Protein AF-A0AAI8ZQI6-F1 (afdb_monomer_lite)

pLDDT: mean 79.88, std 21.5, range [40.56, 98.25]

Foldseek 3Di:
DDPVVVVVVPPPPDPPPPPPPPPPPPPPPPLQFFKKWWWWKKDAPPDIDIDIDIDRGSDFVRVVVVVQVVRFDPDHRIDIDIPGIDTD

Organism: Yersinia frederiksenii (NCBI:txid29484)

Sequence (88 aa):
MNILTVIRKIIVPAICFLSVFATLPSHAAPLESQKFICSGAHGDATDSGLWDWTFTANSEADAANQAKAKYMLTTPGAWVNVFFCRPQ

Structure (mmCIF, N/CA/C/O backbone):
data_AF-A0AAI8ZQI6-F1
#
_entry.id   AF-A0AAI8ZQI6-F1
#
loop_
_atom_site.group_PDB
_atom_site.id
_atom_site.type_symbol
_atom_site.label_atom_id
_atom_site.label_alt_id
_atom_site.label_comp_id
_atom_site.label_asym_id
_atom_site.label_entity_id
_atom_site.label_seq_id
_atom_site.pdbx_PDB_ins_code
_atom_site.Cartn_x
_atom_site.Cartn_y
_atom_site.Cartn_z
_atom_site.occupancy
_atom_site.B_iso_or_equiv
_atom_site.auth_seq_id
_atom_site.auth_comp_id
_atom_site.auth_asym_id
_atom_site.auth_atom_id
_atom_site.pdbx_PDB_model_num
ATOM 1 N N . MET A 1 1 ? -73.011 18.354 48.954 1.00 45.47 1 MET A N 1
ATOM 2 C CA . MET A 1 1 ? -71.656 17.795 48.750 1.00 45.47 1 MET A CA 1
ATOM 3 C C . MET A 1 1 ? -71.100 18.432 47.478 1.00 45.47 1 MET A C 1
ATOM 5 O O . MET A 1 1 ? -71.696 18.249 46.427 1.00 45.47 1 MET A O 1
ATOM 9 N N . ASN A 1 2 ? -70.106 19.320 47.598 1.00 40.56 2 ASN A N 1
ATOM 10 C CA . ASN A 1 2 ? -69.744 20.295 46.556 1.00 40.56 2 ASN A CA 1
ATOM 11 C C . ASN A 1 2 ? -68.867 19.691 45.443 1.00 40.56 2 ASN A C 1
ATOM 13 O O . ASN A 1 2 ? -67.781 19.180 45.700 1.00 40.56 2 ASN A O 1
ATOM 17 N N . ILE A 1 3 ? -69.318 19.838 44.196 1.00 51.03 3 ILE A N 1
ATOM 18 C CA . ILE A 1 3 ? -68.677 19.341 42.961 1.00 51.03 3 ILE A CA 1
ATOM 19 C C . ILE A 1 3 ? -67.297 19.990 42.712 1.00 51.03 3 ILE A C 1
ATOM 21 O O . ILE A 1 3 ? -66.429 19.396 42.074 1.00 51.03 3 ILE A O 1
ATOM 25 N N . LEU A 1 4 ? -67.038 21.168 43.295 1.00 47.69 4 LEU A N 1
ATOM 26 C CA . LEU A 1 4 ? -65.765 21.887 43.153 1.00 47.69 4 LEU A CA 1
ATOM 27 C C . LEU A 1 4 ? -64.552 21.171 43.778 1.00 47.69 4 LEU A C 1
ATOM 29 O O . LEU A 1 4 ? -63.415 21.461 43.405 1.00 47.69 4 LEU A O 1
ATOM 33 N N . THR A 1 5 ? -64.753 20.244 44.719 1.00 46.16 5 THR A N 1
ATOM 34 C CA . THR A 1 5 ? -63.639 19.584 45.424 1.00 46.16 5 THR A CA 1
ATOM 35 C C . THR A 1 5 ? -63.022 18.437 44.614 1.00 46.16 5 THR A C 1
ATOM 37 O O . THR A 1 5 ? -61.871 18.072 44.846 1.00 46.16 5 THR A O 1
ATOM 40 N N . VAL A 1 6 ? -63.752 17.889 43.637 1.00 50.50 6 VAL A N 1
ATOM 41 C CA . VAL A 1 6 ? -63.297 16.744 42.828 1.00 50.50 6 VAL A CA 1
ATOM 42 C C . VAL A 1 6 ? -62.317 17.187 41.737 1.00 50.50 6 VAL A C 1
ATOM 44 O O . VAL A 1 6 ? -61.312 16.523 41.497 1.00 50.50 6 VAL A O 1
ATOM 47 N N . ILE A 1 7 ? -62.542 18.357 41.135 1.00 50.53 7 ILE A N 1
ATOM 48 C C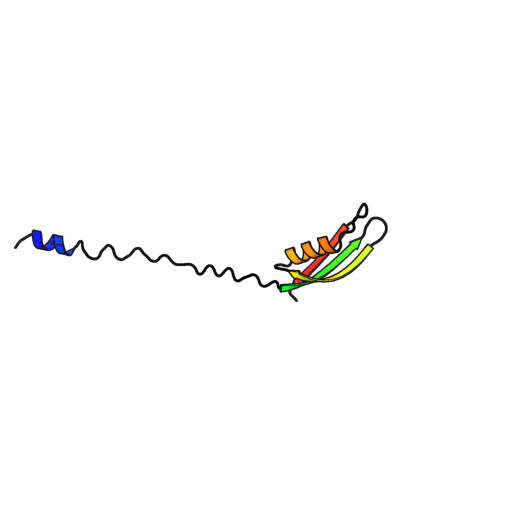A . ILE A 1 7 ? -61.779 18.825 39.964 1.00 50.53 7 ILE A CA 1
ATOM 49 C C . ILE A 1 7 ? -60.335 19.217 40.337 1.00 50.53 7 ILE A C 1
ATOM 51 O O . ILE A 1 7 ? -59.406 18.981 39.568 1.00 50.53 7 ILE A O 1
ATOM 55 N N . ARG A 1 8 ? -60.101 19.731 41.555 1.00 42.41 8 ARG A N 1
ATOM 56 C CA . ARG A 1 8 ? -58.756 20.140 42.015 1.00 42.41 8 ARG A CA 1
ATOM 57 C C . ARG A 1 8 ? -57.777 18.985 42.262 1.00 42.41 8 ARG A C 1
ATOM 59 O O . ARG A 1 8 ? -56.580 19.240 42.332 1.00 42.41 8 ARG A O 1
ATOM 66 N N . LYS A 1 9 ? -58.244 17.739 42.396 1.00 46.03 9 LYS A N 1
ATOM 67 C CA . LYS A 1 9 ? -57.368 16.582 42.670 1.00 46.03 9 LYS A CA 1
ATOM 68 C C . LYS A 1 9 ? -56.789 15.916 41.420 1.00 46.03 9 LYS A C 1
ATOM 70 O O . LYS A 1 9 ? -55.878 15.109 41.554 1.00 46.03 9 LYS A O 1
ATOM 75 N N . ILE A 1 10 ? -57.288 16.243 40.228 1.00 49.03 10 ILE A N 1
ATOM 76 C CA . ILE A 1 10 ? -56.962 15.491 39.005 1.00 49.03 10 ILE A CA 1
ATOM 77 C C . ILE A 1 10 ? -55.803 16.129 38.216 1.00 49.03 10 ILE A C 1
ATOM 79 O O . ILE A 1 10 ? -55.138 15.451 37.444 1.00 49.03 10 ILE A O 1
ATOM 83 N N . ILE A 1 11 ? -55.497 17.412 38.437 1.00 49.03 11 ILE A N 1
ATOM 84 C CA . ILE A 1 11 ? -54.594 18.171 37.548 1.00 49.03 11 ILE A CA 1
ATOM 85 C C . ILE A 1 11 ? -53.109 18.094 37.970 1.00 49.03 11 ILE A C 1
ATOM 87 O O . ILE A 1 11 ? -52.236 18.553 37.244 1.00 49.03 11 ILE A O 1
ATOM 91 N N . VAL A 1 12 ? -52.774 17.497 39.119 1.00 48.44 12 VAL A N 1
ATOM 92 C CA . VAL A 1 12 ? -51.431 17.681 39.710 1.00 48.44 12 VAL A CA 1
ATOM 93 C C . VAL A 1 12 ? -50.373 16.605 39.379 1.00 48.44 12 VAL A C 1
ATOM 95 O O . VAL A 1 12 ? -49.205 16.982 39.369 1.00 48.44 12 VAL A O 1
ATOM 98 N N . PRO A 1 13 ? -50.649 15.327 39.032 1.00 43.72 13 PRO A N 1
ATOM 99 C CA . PRO A 1 13 ? -49.544 14.379 38.836 1.00 43.72 13 PRO A CA 1
ATOM 100 C C . PRO A 1 13 ? -49.199 14.063 37.368 1.00 43.72 13 PRO A C 1
ATOM 102 O O . PRO A 1 13 ? -48.400 13.165 37.126 1.00 43.72 13 PRO A O 1
ATOM 105 N N . ALA A 1 14 ? -49.770 14.753 36.375 1.00 45.97 14 ALA A N 1
ATOM 106 C CA . ALA A 1 14 ? -49.649 14.344 34.965 1.00 45.97 14 ALA A CA 1
ATOM 107 C C . ALA A 1 14 ? -48.493 14.993 34.170 1.00 45.97 14 ALA A C 1
ATOM 109 O O . ALA A 1 14 ? -48.410 14.788 32.963 1.00 45.97 14 ALA A O 1
ATOM 110 N N . ILE A 1 15 ? -47.606 15.776 34.801 1.00 49.72 15 ILE A N 1
ATOM 111 C CA . ILE A 1 15 ? -46.544 16.528 34.089 1.00 49.72 15 ILE A CA 1
ATOM 112 C C . ILE A 1 15 ? -45.129 15.960 34.344 1.00 49.72 15 ILE A C 1
ATOM 114 O O . ILE A 1 15 ? -44.163 16.395 33.729 1.00 49.72 15 ILE A O 1
ATOM 118 N N . CYS A 1 16 ? -44.968 14.925 35.174 1.00 47.38 16 CYS A N 1
ATOM 119 C CA . CYS A 1 16 ? -43.631 14.405 35.510 1.00 47.38 16 CYS A CA 1
ATOM 120 C C . CYS A 1 16 ? -43.061 13.335 34.556 1.00 47.38 16 CYS A C 1
ATOM 122 O O . CYS A 1 16 ? -42.016 12.771 34.865 1.00 47.38 16 CYS A O 1
ATOM 124 N N . PHE A 1 17 ? -43.702 13.019 33.424 1.00 49.88 17 PHE A N 1
ATOM 125 C CA . PHE A 1 17 ? -43.384 11.788 32.676 1.00 49.88 17 PHE A CA 1
ATOM 126 C C . PHE A 1 17 ? -42.784 11.943 31.272 1.00 49.88 17 PHE A C 1
ATOM 128 O O . PHE A 1 17 ? -42.845 11.001 30.489 1.00 49.88 17 PHE A O 1
ATOM 135 N N . LEU A 1 18 ? -42.156 13.071 30.932 1.00 52.38 18 LEU A N 1
ATOM 136 C CA . LEU A 1 18 ? -41.480 13.218 29.631 1.00 52.38 18 LEU A CA 1
ATOM 137 C C . LEU A 1 18 ? -40.131 13.933 29.749 1.00 52.38 18 LEU A C 1
ATOM 139 O O . LEU A 1 18 ? -39.906 14.995 29.181 1.00 52.38 18 LEU A O 1
ATOM 143 N N . SER A 1 19 ? -39.198 13.328 30.477 1.00 55.28 19 SER A N 1
ATOM 144 C CA . SER A 1 19 ? -37.784 13.696 30.374 1.00 55.28 19 SER A CA 1
ATOM 145 C C . SER A 1 19 ? -36.891 12.495 30.655 1.00 55.28 19 SER A C 1
ATOM 147 O O . SER A 1 19 ? -36.076 12.503 31.571 1.00 55.28 19 SER A O 1
ATOM 149 N N . VAL A 1 20 ? -37.044 11.445 29.850 1.00 59.22 20 VAL A N 1
ATOM 150 C CA . VAL A 1 20 ? -35.951 10.496 29.631 1.00 59.22 20 VAL A CA 1
ATOM 151 C C . VAL A 1 20 ? -35.392 10.819 28.255 1.00 59.22 20 VAL A C 1
ATOM 153 O O . VAL A 1 20 ? -35.713 10.178 27.259 1.00 59.22 20 VAL A O 1
ATOM 156 N N . PHE A 1 21 ? -34.572 11.870 28.191 1.00 57.69 21 PHE A N 1
ATOM 157 C CA . PHE A 1 21 ? -33.562 11.927 27.146 1.00 57.69 21 PHE A CA 1
ATOM 158 C C . PHE A 1 21 ? -32.642 10.747 27.425 1.00 57.69 21 PHE A C 1
ATOM 160 O O . PHE A 1 21 ? -31.809 10.799 28.327 1.00 57.69 21 PHE A O 1
ATOM 167 N N . ALA A 1 22 ? -32.856 9.647 26.707 1.00 57.72 22 ALA A N 1
ATOM 168 C CA . ALA A 1 22 ? -31.875 8.590 26.618 1.00 57.72 22 ALA A CA 1
ATOM 169 C C . ALA A 1 22 ? -30.622 9.229 26.015 1.00 57.72 22 ALA A C 1
ATOM 171 O O . ALA A 1 22 ? -30.517 9.397 24.800 1.00 57.72 22 ALA A O 1
ATOM 172 N N . THR A 1 23 ? -29.693 9.659 26.869 1.00 58.41 23 THR A N 1
ATOM 173 C CA . THR A 1 23 ? -28.322 9.929 26.463 1.00 58.41 23 THR A CA 1
ATOM 174 C C . THR A 1 23 ? -27.774 8.586 26.016 1.00 58.41 23 THR A C 1
ATOM 176 O O . THR A 1 23 ? -27.277 7.802 26.824 1.00 58.41 23 THR A O 1
ATOM 179 N N . LEU A 1 24 ? -27.969 8.279 24.733 1.00 63.06 24 LEU A N 1
ATOM 180 C CA . LEU A 1 24 ? -27.254 7.211 24.065 1.00 63.06 24 LEU A CA 1
ATOM 181 C C . LEU A 1 24 ? -25.782 7.456 24.383 1.00 63.06 24 LEU A C 1
ATOM 183 O O . LEU A 1 24 ? -25.280 8.548 24.093 1.00 63.06 24 LEU A O 1
ATOM 187 N N . PRO A 1 25 ? -25.093 6.499 25.016 1.00 52.22 25 PRO A N 1
ATOM 188 C CA . PRO A 1 25 ? -23.661 6.584 25.122 1.00 52.22 25 PRO A CA 1
ATOM 189 C C . PRO A 1 25 ? -23.133 6.553 23.687 1.00 52.22 25 PRO A C 1
ATOM 191 O O . PRO A 1 25 ? -23.065 5.496 23.065 1.00 52.22 25 PRO A O 1
ATOM 194 N N . SER A 1 26 ? -22.802 7.719 23.134 1.00 56.31 26 SER A N 1
ATOM 195 C CA . SER A 1 26 ? -22.040 7.835 21.895 1.00 56.31 26 SER A CA 1
ATOM 196 C C . SER A 1 26 ? -20.597 7.434 22.194 1.00 56.31 26 SER A C 1
ATOM 198 O O . SER A 1 26 ? -19.671 8.225 22.044 1.00 56.31 26 SER A O 1
ATOM 200 N N . HIS A 1 27 ? -20.390 6.198 22.645 1.00 56.12 27 HIS A N 1
ATOM 201 C CA . HIS A 1 27 ? -19.089 5.559 22.580 1.00 56.12 27 HIS A CA 1
ATOM 202 C C . HIS A 1 27 ? -18.898 5.131 21.125 1.00 56.12 27 HIS A C 1
ATOM 204 O O . HIS A 1 27 ? -18.961 3.952 20.788 1.00 56.12 27 HIS A O 1
ATOM 210 N N . ALA A 1 28 ? -18.664 6.105 20.243 1.00 53.69 28 ALA A N 1
ATOM 211 C CA . ALA A 1 28 ? -17.742 5.849 19.156 1.00 53.69 28 ALA A CA 1
ATOM 212 C C . ALA A 1 28 ? -16.413 5.583 19.863 1.00 53.69 28 ALA A C 1
ATOM 214 O O . ALA A 1 28 ? -15.706 6.520 20.233 1.00 53.69 28 ALA A O 1
ATOM 215 N N . ALA A 1 29 ? -16.161 4.314 20.203 1.00 58.12 29 ALA A N 1
ATOM 216 C CA . ALA A 1 29 ? -14.857 3.906 20.685 1.00 58.12 29 ALA A CA 1
ATOM 217 C C . ALA A 1 29 ? -13.845 4.501 19.696 1.00 58.12 29 ALA A C 1
ATOM 219 O O . ALA A 1 29 ? -14.073 4.370 18.485 1.00 58.12 29 ALA A O 1
ATOM 220 N N . PRO A 1 30 ? -12.810 5.226 20.159 1.00 56.09 30 PRO A N 1
ATOM 221 C CA . PRO A 1 30 ? -11.750 5.637 19.258 1.00 56.09 30 PRO A CA 1
ATOM 222 C C . PRO A 1 30 ? -11.315 4.368 18.534 1.00 56.09 30 PRO A C 1
ATOM 224 O O . PRO A 1 30 ? -11.030 3.362 19.184 1.00 56.09 30 PRO A O 1
ATOM 227 N N . LEU A 1 31 ? -11.411 4.378 17.204 1.00 59.75 31 LEU A N 1
ATOM 228 C CA . LEU A 1 31 ? -10.974 3.257 16.392 1.00 59.75 31 LEU A CA 1
ATOM 229 C C . LEU A 1 31 ? -9.463 3.187 16.610 1.00 59.75 31 LEU A C 1
ATOM 231 O O . LEU A 1 31 ? -8.712 3.943 15.995 1.00 59.75 31 LEU A O 1
ATOM 235 N N . GLU A 1 32 ? -9.026 2.410 17.602 1.00 68.19 32 GLU A N 1
ATOM 236 C CA . GLU A 1 32 ? -7.608 2.234 17.853 1.00 68.19 32 GLU A CA 1
ATOM 237 C C . GLU A 1 32 ? -7.025 1.643 16.581 1.00 68.19 32 GLU A C 1
ATOM 239 O O . GLU A 1 32 ? -7.480 0.6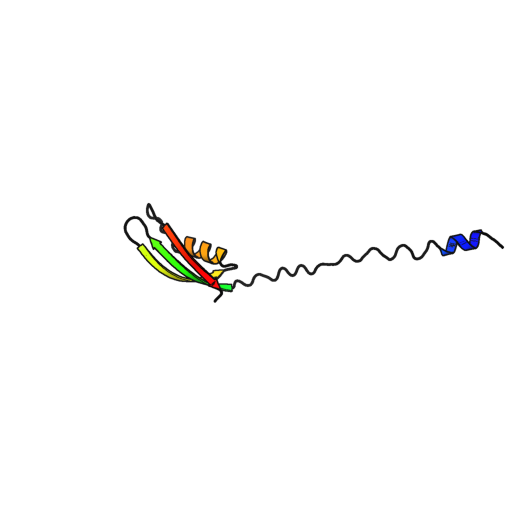08 16.089 1.00 68.19 32 GLU A O 1
ATOM 244 N N . SER A 1 33 ? -6.076 2.366 15.997 1.00 75.25 33 SER A N 1
ATOM 245 C CA . SER A 1 33 ? -5.487 1.974 14.732 1.00 75.25 33 SER A CA 1
ATOM 246 C C . SER A 1 33 ? -4.825 0.611 14.916 1.00 75.25 33 SER A C 1
ATOM 248 O O . SER A 1 33 ? -3.878 0.454 15.688 1.00 75.25 33 SER A O 1
ATOM 250 N N . GLN A 1 34 ? -5.360 -0.386 14.223 1.00 90.38 34 GLN A N 1
ATOM 251 C CA . GLN A 1 34 ? -4.952 -1.777 14.327 1.00 90.38 34 GLN A CA 1
ATOM 252 C C . GLN A 1 34 ? -3.886 -2.086 13.269 1.00 90.38 34 GLN A C 1
ATOM 254 O O . GLN A 1 34 ? -3.776 -1.413 12.239 1.00 90.38 34 GLN A O 1
ATOM 259 N N . LYS A 1 35 ? -3.057 -3.098 13.526 1.00 96.00 35 LYS A N 1
ATOM 260 C CA . LYS A 1 35 ? -2.041 -3.530 12.564 1.00 96.00 35 LYS A CA 1
ATOM 261 C C . LYS A 1 35 ? -2.671 -4.457 11.532 1.00 96.00 35 LYS A C 1
ATOM 263 O O . LYS A 1 35 ? -3.363 -5.404 11.888 1.00 96.00 35 LYS A O 1
ATOM 268 N N . PHE A 1 36 ? -2.387 -4.204 10.263 1.00 97.12 36 PHE A N 1
ATOM 269 C CA . PHE A 1 36 ? -2.786 -5.035 9.138 1.00 97.12 36 PHE A CA 1
ATOM 270 C C . PHE A 1 36 ? -1.555 -5.521 8.401 1.00 97.12 36 PHE A C 1
ATOM 272 O O . PHE A 1 36 ? -0.694 -4.716 8.050 1.00 97.12 36 PHE A O 1
ATOM 279 N N . ILE A 1 37 ? -1.491 -6.816 8.114 1.00 97.56 37 ILE A N 1
ATOM 280 C CA . ILE A 1 37 ? -0.538 -7.347 7.145 1.00 97.56 37 ILE A CA 1
ATOM 281 C C . ILE A 1 37 ? -1.171 -7.295 5.759 1.00 97.56 37 ILE A C 1
ATOM 283 O O . ILE A 1 37 ? -2.282 -7.791 5.555 1.00 97.56 37 ILE A O 1
ATOM 287 N N . CYS A 1 38 ? -0.467 -6.671 4.825 1.00 98.00 38 CYS A N 1
ATOM 288 C CA . CYS A 1 38 ? -0.878 -6.534 3.441 1.00 98.00 38 CYS A CA 1
ATOM 289 C C . CYS A 1 38 ? 0.181 -7.119 2.516 1.00 98.00 38 CYS A C 1
ATOM 291 O O . CYS A 1 38 ? 1.379 -6.981 2.772 1.00 98.00 38 CYS A O 1
ATOM 293 N N . SER A 1 39 ? -0.288 -7.681 1.410 1.00 98.25 39 SER A N 1
ATOM 294 C CA . SER A 1 39 ? 0.543 -8.266 0.365 1.00 98.25 39 SER A CA 1
ATOM 295 C C . SER A 1 39 ? 0.071 -7.800 -0.999 1.00 98.25 39 SER A C 1
ATOM 297 O O . SER A 1 39 ? -1.131 -7.613 -1.224 1.00 98.25 39 SER A O 1
ATOM 299 N N . GLY A 1 40 ? 0.997 -7.646 -1.934 1.00 98.12 40 GLY A N 1
ATOM 300 C CA . GLY A 1 40 ? 0.661 -7.225 -3.282 1.00 98.12 40 GLY A CA 1
ATOM 301 C C . GLY A 1 40 ? 1.838 -7.216 -4.238 1.00 98.12 40 GLY A C 1
ATOM 302 O O . GLY A 1 40 ? 2.909 -7.758 -3.971 1.00 98.12 40 GLY A O 1
ATOM 303 N N . ALA A 1 41 ? 1.608 -6.574 -5.374 1.00 98.19 41 ALA A N 1
ATOM 304 C CA . ALA A 1 41 ? 2.607 -6.303 -6.389 1.00 98.19 41 ALA A CA 1
ATOM 305 C C . ALA A 1 41 ? 2.572 -4.826 -6.791 1.00 98.19 41 ALA A C 1
ATOM 307 O O . ALA A 1 41 ? 1.543 -4.156 -6.661 1.00 98.19 41 ALA A O 1
ATOM 308 N N . HIS A 1 42 ? 3.692 -4.315 -7.277 1.00 97.50 42 HIS A N 1
ATOM 309 C CA . HIS A 1 42 ? 3.772 -3.023 -7.947 1.00 97.50 42 HIS A CA 1
ATOM 310 C C . HIS A 1 42 ? 4.673 -3.141 -9.169 1.00 97.50 42 HIS A C 1
ATOM 312 O O . HIS A 1 42 ? 5.469 -4.073 -9.279 1.00 97.50 42 HIS A O 1
ATOM 318 N N . GLY A 1 43 ? 4.578 -2.186 -10.078 1.00 96.81 43 GLY A N 1
ATOM 319 C CA . GLY A 1 43 ? 5.443 -2.153 -11.245 1.00 96.81 43 GLY A CA 1
ATOM 320 C C . GLY A 1 43 ? 5.083 -1.024 -12.183 1.00 96.81 43 GLY A C 1
ATOM 321 O O . GLY A 1 43 ? 4.206 -0.214 -11.888 1.00 96.81 43 GLY A O 1
ATOM 322 N N . ASP A 1 44 ? 5.761 -0.994 -13.315 1.00 96.31 44 ASP A N 1
ATOM 323 C CA . ASP A 1 44 ? 5.491 -0.112 -14.440 1.00 96.31 44 ASP A CA 1
ATOM 324 C C . ASP A 1 44 ? 5.722 -0.857 -15.766 1.00 96.31 44 ASP A C 1
ATOM 326 O O . ASP A 1 44 ? 5.651 -2.086 -15.821 1.00 96.31 44 ASP A O 1
ATOM 330 N N . ALA A 1 45 ? 5.944 -0.124 -16.858 1.00 92.62 45 ALA A N 1
ATOM 331 C CA . ALA A 1 45 ? 6.192 -0.706 -18.177 1.00 92.62 45 ALA A CA 1
ATOM 332 C C . ALA A 1 45 ? 7.535 -1.456 -18.302 1.00 92.62 45 ALA A C 1
ATOM 334 O O . ALA A 1 45 ? 7.760 -2.130 -19.308 1.00 92.62 45 ALA A O 1
ATOM 335 N N . THR A 1 46 ? 8.437 -1.307 -17.334 1.00 94.56 46 THR A N 1
ATOM 336 C CA . THR A 1 46 ? 9.821 -1.789 -17.395 1.00 94.56 46 THR A CA 1
ATOM 337 C C . THR A 1 46 ? 10.140 -2.847 -16.350 1.00 94.56 46 THR A C 1
ATOM 339 O O . THR A 1 46 ? 10.914 -3.755 -16.649 1.00 94.56 46 THR A O 1
ATOM 342 N N . ASP A 1 47 ? 9.541 -2.762 -15.162 1.00 94.69 47 ASP A N 1
ATOM 343 C CA . ASP A 1 47 ? 9.824 -3.683 -14.061 1.00 94.69 47 ASP A CA 1
ATOM 344 C C . ASP A 1 47 ? 8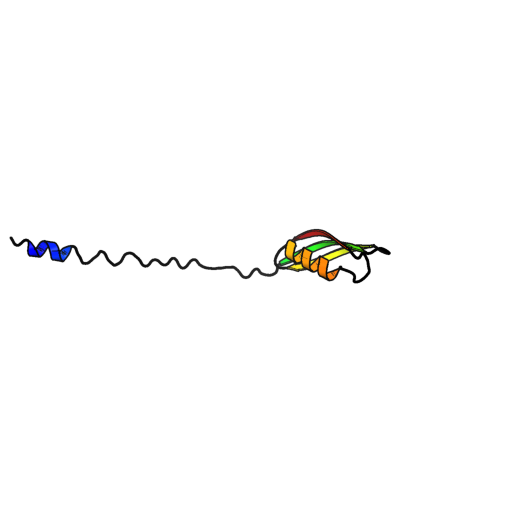.599 -3.919 -13.163 1.00 94.69 47 ASP A C 1
ATOM 346 O O . ASP A 1 47 ? 7.650 -3.132 -13.137 1.00 94.69 47 ASP A O 1
ATOM 350 N N . SER A 1 48 ? 8.616 -5.019 -12.410 1.00 96.38 48 SER A N 1
ATOM 351 C CA . SER A 1 48 ? 7.597 -5.342 -11.413 1.00 96.38 48 SER A CA 1
ATOM 352 C C . SER A 1 48 ? 8.169 -6.132 -10.237 1.00 96.38 48 SER A C 1
ATOM 354 O O . SER A 1 48 ? 9.097 -6.923 -10.391 1.00 96.38 48 SER A O 1
ATOM 356 N N . GLY A 1 49 ? 7.571 -5.956 -9.060 1.00 97.25 49 GLY A N 1
ATOM 357 C CA . GLY A 1 49 ? 7.989 -6.610 -7.826 1.00 97.25 49 GLY A CA 1
ATOM 358 C C . GLY A 1 49 ? 6.819 -6.966 -6.913 1.00 97.25 49 GLY A C 1
ATOM 359 O O . GLY A 1 49 ? 5.762 -6.332 -6.944 1.00 97.25 49 GLY A O 1
ATOM 360 N N . LEU A 1 50 ? 7.026 -7.996 -6.091 1.00 98.19 50 LEU A N 1
ATOM 361 C CA . LEU A 1 50 ? 6.124 -8.380 -5.004 1.00 98.19 50 LEU A CA 1
ATOM 362 C C . LEU A 1 50 ? 6.522 -7.678 -3.707 1.00 98.19 50 LEU A C 1
ATOM 364 O O . LEU A 1 50 ? 7.695 -7.372 -3.487 1.00 98.19 50 LEU A O 1
ATOM 368 N N . TRP A 1 51 ? 5.551 -7.466 -2.829 1.00 97.69 51 TRP A N 1
ATOM 369 C CA . TRP A 1 51 ? 5.777 -6.863 -1.525 1.00 97.69 51 TRP A CA 1
ATOM 370 C C . TRP A 1 51 ? 4.840 -7.438 -0.466 1.00 97.69 51 TRP A C 1
ATOM 372 O O . TRP A 1 51 ? 3.682 -7.745 -0.745 1.00 97.69 51 TRP A O 1
ATOM 382 N N . ASP A 1 52 ? 5.351 -7.493 0.763 1.00 97.25 52 ASP A N 1
ATOM 383 C CA . ASP A 1 52 ? 4.615 -7.811 1.984 1.00 97.25 52 ASP A CA 1
ATOM 384 C C . ASP A 1 52 ? 4.983 -6.771 3.047 1.00 97.25 52 ASP A C 1
ATOM 386 O O . ASP A 1 52 ? 6.166 -6.522 3.303 1.00 97.25 52 ASP A O 1
ATOM 390 N N . TRP A 1 53 ? 3.992 -6.125 3.662 1.00 97.69 53 TRP A N 1
ATOM 391 C CA . TRP A 1 53 ? 4.240 -5.077 4.654 1.00 97.69 53 TRP A CA 1
ATOM 392 C C . TRP A 1 53 ? 3.122 -4.959 5.691 1.00 97.69 53 TRP A C 1
ATOM 394 O O . TRP A 1 53 ? 1.977 -5.333 5.447 1.00 97.69 53 TRP A O 1
ATOM 404 N N . THR A 1 54 ? 3.457 -4.417 6.865 1.00 97.56 54 THR A N 1
ATOM 405 C CA . THR A 1 54 ? 2.488 -4.147 7.937 1.00 97.56 54 THR A CA 1
ATOM 406 C C . THR A 1 54 ? 2.136 -2.662 8.002 1.00 97.56 54 THR A C 1
ATOM 408 O O . THR A 1 54 ? 3.024 -1.816 8.116 1.00 97.56 54 THR A O 1
ATOM 411 N N . PHE A 1 55 ? 0.845 -2.346 7.986 1.00 95.81 55 PHE A N 1
ATOM 412 C CA . PHE A 1 55 ? 0.309 -0.989 8.089 1.00 95.81 55 PHE A CA 1
ATOM 413 C C . PHE A 1 55 ? -0.483 -0.824 9.383 1.00 95.81 55 PHE A C 1
ATOM 415 O O . PHE A 1 55 ? -1.228 -1.718 9.775 1.00 95.81 55 PHE A O 1
ATOM 422 N N . THR A 1 56 ? -0.340 0.325 10.035 1.00 96.38 56 THR A N 1
ATOM 423 C CA . THR A 1 56 ? -1.223 0.724 11.135 1.00 96.38 56 THR A CA 1
ATOM 424 C C . THR A 1 56 ? -2.368 1.520 10.525 1.00 96.38 56 THR A C 1
ATOM 426 O O . THR A 1 56 ? -2.151 2.607 9.991 1.00 96.38 56 THR A O 1
ATOM 429 N N . ALA A 1 57 ? -3.571 0.960 10.546 1.00 94.88 57 ALA A N 1
ATOM 430 C CA . ALA A 1 57 ? -4.721 1.510 9.845 1.00 94.88 57 ALA A CA 1
ATOM 431 C C . ALA A 1 57 ? -6.006 1.291 10.642 1.00 94.88 57 ALA A C 1
ATOM 433 O O . ALA A 1 57 ? -6.051 0.539 11.612 1.00 94.88 57 ALA A O 1
ATOM 434 N N . ASN A 1 58 ? -7.071 1.945 10.211 1.00 93.44 58 ASN A N 1
ATOM 435 C CA . ASN A 1 58 ? -8.378 1.861 10.856 1.00 93.44 58 ASN A CA 1
ATOM 436 C C . ASN A 1 58 ? -9.261 0.754 10.243 1.00 93.44 58 ASN A C 1
ATOM 438 O O . ASN A 1 58 ? -10.271 0.360 10.813 1.00 93.44 58 ASN A O 1
ATOM 442 N N . SER A 1 59 ? -8.906 0.241 9.063 1.00 93.81 59 SER A N 1
ATOM 443 C CA . SER A 1 59 ? -9.625 -0.839 8.373 1.00 93.81 59 SER A CA 1
ATOM 444 C C . SER A 1 59 ? -8.735 -1.510 7.321 1.00 93.81 59 SER A C 1
ATOM 446 O O . SER A 1 59 ? -7.703 -0.955 6.942 1.00 93.81 59 SER A O 1
ATOM 448 N N . GLU A 1 60 ? -9.152 -2.666 6.792 1.00 95.06 60 GLU A N 1
ATOM 449 C CA . GLU A 1 60 ? -8.454 -3.327 5.675 1.00 95.06 60 GLU A CA 1
ATOM 450 C C . GLU A 1 60 ? -8.395 -2.426 4.433 1.00 95.06 60 GLU A C 1
ATOM 452 O O . GLU A 1 60 ? -7.376 -2.372 3.748 1.00 95.06 60 GLU A O 1
ATOM 457 N N . ALA A 1 61 ? -9.471 -1.677 4.168 1.00 96.25 61 ALA A N 1
ATOM 458 C CA . ALA A 1 61 ? -9.542 -0.739 3.052 1.00 96.25 61 ALA A CA 1
ATOM 459 C C . ALA A 1 61 ? -8.581 0.446 3.235 1.00 96.25 61 ALA A C 1
ATOM 461 O O . ALA A 1 61 ? -7.919 0.858 2.285 1.00 96.25 61 ALA A O 1
ATOM 462 N N . ASP A 1 62 ? -8.477 0.971 4.457 1.00 96.25 62 ASP A N 1
ATOM 463 C CA . ASP A 1 62 ? -7.508 2.013 4.803 1.00 96.25 62 ASP A CA 1
ATOM 464 C C . ASP A 1 62 ? -6.068 1.495 4.647 1.00 96.25 62 ASP A C 1
ATOM 466 O O . ASP A 1 62 ? -5.263 2.115 3.955 1.00 96.25 62 ASP A O 1
ATOM 470 N N . ALA A 1 63 ? -5.768 0.296 5.155 1.00 97.06 63 ALA A N 1
ATOM 471 C CA . ALA A 1 63 ? -4.468 -0.347 4.965 1.00 97.06 63 ALA A CA 1
ATOM 472 C C . ALA A 1 63 ? -4.129 -0.547 3.475 1.00 97.06 63 ALA A C 1
ATOM 474 O O . ALA A 1 63 ? -3.016 -0.246 3.045 1.00 97.06 63 ALA A O 1
ATOM 475 N N . ALA A 1 64 ? -5.097 -0.980 2.660 1.00 97.44 64 ALA A N 1
ATOM 476 C CA . ALA A 1 64 ? -4.919 -1.136 1.218 1.00 97.44 64 ALA A CA 1
ATOM 477 C C . ALA A 1 64 ? -4.676 0.206 0.507 1.00 97.44 64 ALA A C 1
ATOM 479 O O . ALA A 1 64 ? -3.856 0.280 -0.410 1.00 97.44 64 ALA A O 1
ATOM 480 N N . ASN A 1 65 ? -5.351 1.279 0.928 1.00 97.81 65 ASN A N 1
ATOM 481 C CA . ASN A 1 65 ? -5.130 2.623 0.391 1.00 97.81 65 ASN A CA 1
ATOM 482 C C . ASN A 1 65 ? -3.736 3.150 0.750 1.00 97.81 65 ASN A C 1
ATOM 484 O O . ASN A 1 65 ? -3.040 3.675 -0.120 1.00 97.81 65 ASN A O 1
ATOM 488 N N . GLN A 1 66 ? -3.297 2.951 1.994 1.00 97.50 66 GLN A N 1
ATOM 489 C CA . GLN A 1 66 ? -1.937 3.282 2.422 1.00 97.50 66 GLN A CA 1
ATOM 490 C C . GLN A 1 66 ? -0.889 2.478 1.642 1.00 97.50 66 GLN A C 1
ATOM 492 O O . GLN A 1 66 ? 0.117 3.039 1.209 1.00 97.50 66 GLN A O 1
ATOM 497 N N . ALA A 1 67 ? -1.136 1.188 1.398 1.00 97.31 67 ALA A N 1
ATOM 498 C CA . ALA A 1 67 ? -0.253 0.353 0.594 1.00 97.31 67 ALA A CA 1
ATOM 499 C C . ALA A 1 67 ? -0.144 0.858 -0.851 1.00 97.31 67 ALA A C 1
ATOM 501 O O . ALA A 1 67 ? 0.964 1.025 -1.359 1.00 97.31 67 ALA A O 1
ATOM 502 N N . LYS A 1 68 ? -1.272 1.191 -1.491 1.00 97.62 68 LYS A N 1
ATOM 503 C CA . LYS A 1 68 ? -1.275 1.809 -2.826 1.00 97.62 68 LYS A CA 1
ATOM 504 C C . LYS A 1 68 ? -0.467 3.100 -2.846 1.00 97.62 68 LYS A C 1
ATOM 506 O O . LYS A 1 68 ? 0.366 3.261 -3.726 1.00 97.62 68 LYS A O 1
ATOM 511 N N . ALA A 1 69 ? -0.662 3.982 -1.869 1.00 97.00 69 ALA A N 1
ATOM 512 C CA . ALA A 1 69 ? 0.084 5.235 -1.789 1.00 97.00 69 ALA A CA 1
ATOM 513 C C . ALA A 1 69 ? 1.595 5.018 -1.587 1.00 97.00 69 ALA A C 1
ATOM 515 O O . ALA A 1 69 ? 2.396 5.742 -2.168 1.00 97.00 69 ALA A O 1
ATOM 516 N N . LYS A 1 70 ? 1.992 4.015 -0.793 1.00 96.62 70 LYS A N 1
ATOM 517 C CA . LYS A 1 70 ? 3.400 3.692 -0.515 1.00 96.62 70 LYS A CA 1
ATOM 518 C C . LYS A 1 70 ? 4.132 3.117 -1.731 1.00 96.62 70 LYS A C 1
ATOM 520 O O . LYS A 1 70 ? 5.298 3.441 -1.927 1.00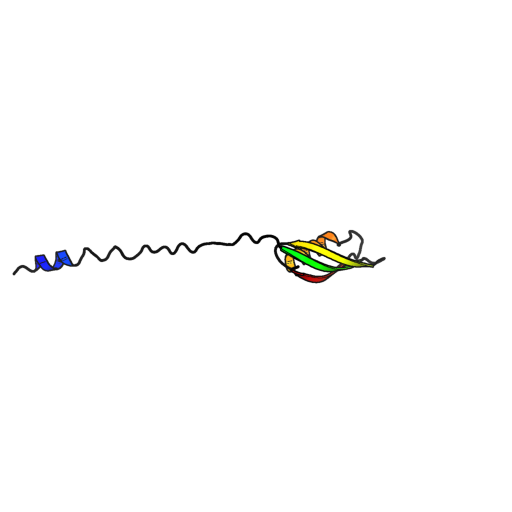 96.62 70 LYS A O 1
ATOM 525 N N . TYR A 1 71 ? 3.476 2.236 -2.486 1.00 96.44 71 TYR A N 1
ATOM 526 C CA . TYR A 1 71 ? 4.105 1.474 -3.572 1.00 96.44 71 TYR A CA 1
ATOM 527 C C . TYR A 1 71 ? 3.852 2.047 -4.971 1.00 96.44 71 TYR A C 1
ATOM 529 O O . TYR A 1 71 ? 4.411 1.538 -5.940 1.00 96.44 71 TYR A O 1
ATOM 537 N N . MET A 1 72 ? 3.024 3.087 -5.106 1.00 96.38 72 MET A N 1
ATOM 538 C CA . MET A 1 72 ? 2.790 3.721 -6.401 1.00 96.38 72 MET A CA 1
ATOM 539 C C . MET A 1 72 ? 4.048 4.454 -6.864 1.00 96.38 72 MET A C 1
ATOM 541 O O . MET A 1 72 ? 4.497 5.409 -6.230 1.00 96.38 72 MET A O 1
ATOM 545 N N . LEU A 1 73 ? 4.599 4.011 -7.992 1.00 93.38 73 LEU A N 1
ATOM 546 C CA . LEU A 1 73 ? 5.733 4.662 -8.638 1.00 93.38 73 LEU A CA 1
ATOM 547 C C . LEU A 1 73 ? 5.262 5.882 -9.442 1.00 93.38 73 LEU A C 1
ATOM 549 O O . LEU A 1 73 ? 4.108 5.975 -9.856 1.00 93.38 73 LEU A O 1
ATOM 553 N N . THR A 1 74 ? 6.165 6.830 -9.680 1.00 93.50 74 THR A N 1
ATOM 554 C CA . THR A 1 74 ? 5.889 8.035 -10.486 1.00 93.50 74 THR A CA 1
ATOM 555 C C . THR A 1 74 ? 6.164 7.835 -11.978 1.00 93.50 74 THR A C 1
ATOM 557 O O . THR A 1 74 ? 6.063 8.779 -12.763 1.00 93.50 74 THR A O 1
ATOM 560 N N . THR A 1 75 ? 6.532 6.622 -12.385 1.00 93.88 75 THR A N 1
ATOM 561 C CA . THR A 1 75 ? 6.876 6.282 -13.763 1.00 93.88 75 THR A CA 1
ATOM 562 C C . THR A 1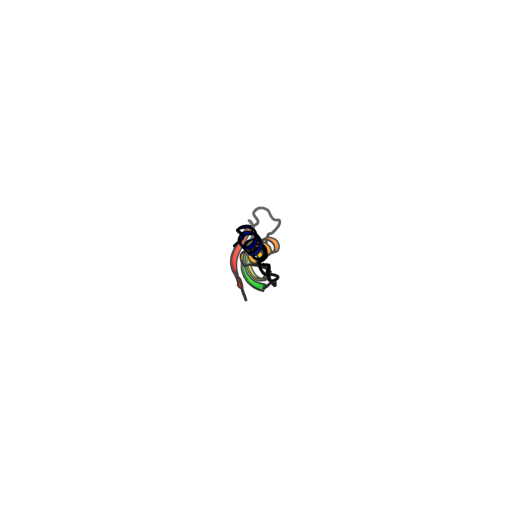 75 ? 5.629 6.104 -14.639 1.00 93.88 75 THR A C 1
ATOM 564 O O . THR A 1 75 ? 4.554 5.738 -14.153 1.00 93.88 75 TH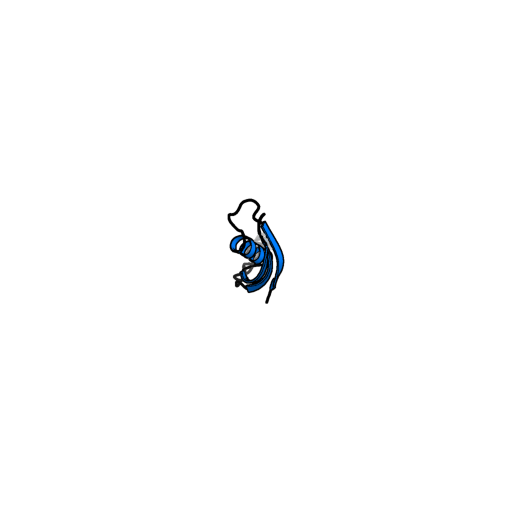R A O 1
ATOM 567 N N . PRO A 1 76 ? 5.725 6.372 -15.955 1.00 93.62 76 PRO A N 1
ATOM 568 C CA . PRO A 1 76 ? 4.612 6.143 -16.869 1.00 93.62 76 PRO A CA 1
ATOM 569 C C . PRO A 1 76 ? 4.155 4.681 -16.851 1.00 93.62 76 PRO A C 1
ATOM 571 O O . PRO A 1 76 ? 4.959 3.764 -16.998 1.00 93.62 76 PRO A O 1
ATOM 574 N N . GLY A 1 77 ? 2.847 4.472 -16.699 1.00 93.94 77 GLY A N 1
ATOM 575 C CA . GLY A 1 77 ? 2.269 3.129 -16.622 1.00 93.94 77 GLY A CA 1
ATOM 576 C C . GLY A 1 77 ? 2.452 2.440 -15.269 1.00 93.94 77 GLY A C 1
ATOM 577 O O . GLY A 1 77 ? 2.201 1.240 -15.188 1.00 93.94 77 GLY A O 1
ATOM 578 N N . ALA A 1 78 ? 2.865 3.168 -14.225 1.00 96.94 78 ALA A N 1
ATOM 579 C CA . ALA A 1 78 ? 2.948 2.630 -12.875 1.00 96.94 78 ALA A CA 1
ATOM 580 C C . ALA A 1 78 ? 1.595 2.100 -12.380 1.00 96.94 78 ALA A C 1
ATOM 582 O O . ALA A 1 78 ? 0.541 2.710 -12.581 1.00 96.94 78 ALA A O 1
ATOM 583 N N . TRP A 1 79 ? 1.636 0.960 -11.700 1.00 97.25 79 TRP A N 1
ATOM 584 C CA . TRP A 1 79 ? 0.474 0.304 -11.127 1.00 97.25 79 TRP A CA 1
ATOM 585 C C . TRP A 1 79 ? 0.818 -0.349 -9.790 1.00 97.25 79 TRP A C 1
ATOM 587 O O . TRP A 1 79 ? 1.957 -0.731 -9.516 1.00 97.25 79 TRP A O 1
ATOM 597 N N . VAL A 1 80 ? -0.209 -0.503 -8.954 1.00 97.88 80 VAL A N 1
ATOM 598 C CA . VAL A 1 80 ? -0.138 -1.252 -7.696 1.00 97.88 80 VAL A CA 1
ATOM 599 C C . VAL A 1 80 ? -1.358 -2.148 -7.600 1.00 97.88 80 VAL A C 1
ATOM 601 O O . VAL A 1 80 ? -2.491 -1.677 -7.727 1.00 97.88 80 VAL A O 1
ATOM 604 N N . ASN A 1 81 ? -1.131 -3.429 -7.333 1.00 97.81 81 ASN A N 1
ATOM 605 C CA . ASN A 1 81 ? -2.179 -4.397 -7.061 1.00 97.81 81 ASN A CA 1
ATOM 606 C C . ASN A 1 81 ? -2.033 -4.921 -5.629 1.00 97.81 81 ASN A C 1
ATOM 608 O O . ASN A 1 81 ? -1.020 -5.521 -5.288 1.00 97.81 81 ASN A O 1
ATOM 612 N N . VAL A 1 82 ? -3.041 -4.686 -4.793 1.00 98.12 82 VAL A N 1
ATOM 613 C CA . VAL A 1 82 ? -3.088 -5.206 -3.420 1.00 98.12 82 VAL A CA 1
ATOM 614 C C . VAL A 1 82 ? -3.871 -6.513 -3.458 1.00 98.12 82 VAL A C 1
ATOM 616 O O . VAL A 1 82 ? -5.042 -6.503 -3.830 1.00 98.12 82 VAL A O 1
ATOM 619 N N . PHE A 1 83 ? -3.243 -7.626 -3.085 1.00 97.94 83 PHE A N 1
ATOM 620 C CA . PHE A 1 83 ? -3.883 -8.944 -3.094 1.00 97.94 83 PHE A CA 1
ATOM 621 C C . PHE A 1 83 ? -4.792 -9.128 -1.887 1.00 97.94 83 PHE A C 1
ATOM 623 O O . PHE A 1 83 ? -5.932 -9.564 -2.024 1.00 97.94 83 PHE A O 1
ATOM 630 N N . PHE A 1 84 ? -4.286 -8.786 -0.704 1.00 97.12 84 PHE A N 1
ATOM 631 C CA . PHE A 1 84 ? -5.061 -8.792 0.524 1.00 97.12 84 PHE A CA 1
ATOM 632 C C . PHE A 1 84 ? -4.470 -7.819 1.539 1.00 97.12 84 PHE A C 1
ATOM 634 O O . PHE A 1 84 ? -3.281 -7.504 1.510 1.00 97.12 84 PHE A O 1
ATOM 641 N N . CYS A 1 85 ? -5.320 -7.404 2.468 1.00 97.44 85 CYS A N 1
ATOM 642 C CA . CYS A 1 85 ? -4.951 -6.810 3.740 1.00 97.44 85 CYS A CA 1
ATOM 643 C C . CYS A 1 85 ? -5.808 -7.488 4.800 1.00 97.44 85 CYS A C 1
ATOM 645 O O . CYS A 1 85 ? -7.008 -7.632 4.593 1.00 97.44 85 CYS A O 1
ATOM 647 N N . ARG A 1 86 ? -5.212 -7.912 5.911 1.00 95.75 86 ARG A N 1
ATOM 648 C CA . ARG A 1 86 ? -5.949 -8.541 7.012 1.00 95.75 86 ARG A CA 1
ATOM 649 C C . ARG A 1 86 ? -5.387 -8.112 8.365 1.00 95.75 86 ARG A C 1
ATOM 651 O O . ARG A 1 86 ? -4.182 -7.845 8.434 1.00 95.75 86 ARG A O 1
ATOM 658 N N . PRO A 1 87 ? -6.217 -8.023 9.417 1.00 94.62 87 PRO A N 1
ATOM 659 C CA . PRO A 1 87 ? -5.740 -7.741 10.765 1.00 94.62 87 PRO A CA 1
ATOM 660 C C . PRO A 1 87 ? -4.656 -8.745 11.175 1.00 94.62 87 PRO A C 1
ATOM 662 O O . PRO A 1 87 ? -4.733 -9.920 10.801 1.00 94.62 87 PRO A O 1
ATOM 665 N N . GLN A 1 88 ? -3.640 -8.267 11.893 1.00 85.88 88 GLN A N 1
ATOM 666 C CA . GLN A 1 88 ? -2.645 -9.120 12.550 1.00 85.88 88 GLN A CA 1
ATOM 667 C C . GLN A 1 88 ? -3.177 -9.712 13.850 1.00 85.88 88 GLN A C 1
ATOM 669 O O . GLN A 1 88 ? -3.923 -9.002 14.559 1.00 85.88 88 GLN A O 1
#

Secondary structure (DSSP, 8-state):
--THHHHTTTSSSSSSS----------------EEEEEEEEEE-SS-EEEEEEEEEESSHHHHHHHHHHHH--SSTT-EEEEEEEEE-

Radius of gyration: 31.29 Å; chains: 1; bounding box: 82×31×67 Å